Protein AF-A0A968XX42-F1 (afdb_monomer)

Secondary structure (DSSP, 8-state):
----HHHHHHHHHHHHHHHHTTSHHHHHHHHHHHHHHHHHHHHHHHHHHTTT-SSHHHHHHHHHHHHHHHHHHHHH-SS--HHHHHHHHHHHHHHHHHHHHHHHH--

Structure (mmCIF, N/CA/C/O backbone):
data_AF-A0A968XX42-F1
#
_entry.id   AF-A0A968XX42-F1
#
loop_
_atom_site.group_PDB
_atom_site.id
_atom_site.type_symbol
_atom_site.label_atom_id
_atom_site.label_alt_id
_atom_site.label_comp_id
_atom_site.label_asym_id
_atom_site.label_entity_id
_atom_site.label_seq_id
_atom_site.pdbx_PDB_ins_code
_atom_site.Cartn_x
_atom_site.Cartn_y
_atom_site.Cartn_z
_atom_site.occupancy
_atom_site.B_iso_or_equiv
_atom_site.auth_seq_id
_atom_site.auth_comp_id
_atom_site.auth_asym_id
_atom_site.auth_atom_id
_atom_site.pdbx_PDB_model_num
ATOM 1 N N . MET A 1 1 ? -32.745 -5.275 3.176 1.00 49.84 1 MET A N 1
ATOM 2 C CA . MET A 1 1 ? -31.559 -6.093 2.838 1.00 49.84 1 MET A CA 1
ATOM 3 C C . MET A 1 1 ? -31.507 -7.234 3.842 1.00 49.84 1 MET A C 1
ATOM 5 O O . MET A 1 1 ? -31.654 -6.958 5.022 1.00 49.84 1 MET A O 1
ATOM 9 N N . GLN A 1 2 ? -31.459 -8.491 3.394 1.00 60.97 2 GLN A N 1
ATOM 10 C CA . GLN A 1 2 ? -31.560 -9.657 4.280 1.00 60.97 2 GLN A CA 1
ATOM 11 C C . GLN A 1 2 ? -30.240 -9.882 5.029 1.00 60.97 2 GLN A C 1
ATOM 13 O O . GLN A 1 2 ? -29.195 -10.053 4.402 1.00 60.97 2 GLN A O 1
ATOM 18 N N . ASP A 1 3 ? -30.299 -9.913 6.361 1.00 63.50 3 ASP A N 1
ATOM 19 C CA . ASP A 1 3 ? -29.187 -10.333 7.216 1.00 63.50 3 ASP A CA 1
ATOM 20 C C . ASP A 1 3 ? -28.930 -11.828 7.015 1.00 63.50 3 ASP A C 1
ATOM 22 O O . ASP A 1 3 ? -29.513 -12.688 7.680 1.00 63.50 3 ASP A O 1
ATOM 26 N N . THR A 1 4 ? -28.054 -12.165 6.072 1.00 83.75 4 THR A N 1
ATOM 27 C CA . THR A 1 4 ? -27.592 -13.546 5.943 1.00 83.75 4 THR A CA 1
ATOM 28 C C . THR A 1 4 ? -26.693 -13.896 7.132 1.00 83.75 4 THR A C 1
ATOM 30 O O . THR A 1 4 ? -25.989 -13.045 7.686 1.00 83.75 4 THR A O 1
ATOM 33 N N . ARG A 1 5 ? -26.672 -15.175 7.535 1.00 79.50 5 ARG A N 1
ATOM 34 C CA . ARG A 1 5 ? -25.756 -15.673 8.581 1.00 79.50 5 ARG A CA 1
ATOM 35 C C . ARG A 1 5 ? -24.296 -15.298 8.292 1.00 79.50 5 ARG A C 1
ATOM 37 O O . ARG A 1 5 ? -23.558 -14.994 9.225 1.00 79.50 5 ARG A O 1
ATOM 44 N N . LEU A 1 6 ? -23.911 -15.262 7.014 1.00 79.88 6 LEU A N 1
ATOM 45 C CA . LEU A 1 6 ? -22.581 -14.849 6.573 1.00 79.88 6 LEU A CA 1
ATOM 46 C C . LEU A 1 6 ? -22.316 -13.368 6.880 1.00 79.88 6 LEU A C 1
ATOM 48 O O . LEU A 1 6 ? -21.265 -13.041 7.419 1.00 79.88 6 LEU A O 1
ATOM 52 N N . THR A 1 7 ? -23.286 -12.486 6.620 1.00 81.44 7 THR A N 1
ATOM 53 C CA . THR A 1 7 ? -23.191 -11.049 6.927 1.00 81.44 7 THR A CA 1
ATOM 54 C C . THR A 1 7 ? -23.035 -10.800 8.428 1.00 81.44 7 THR A C 1
ATOM 56 O O . THR A 1 7 ? -22.203 -9.988 8.822 1.00 81.44 7 THR A O 1
ATOM 59 N N . ARG A 1 8 ? -23.755 -11.540 9.286 1.00 79.56 8 ARG A N 1
ATOM 60 C CA . ARG A 1 8 ? -23.577 -11.450 10.750 1.00 79.56 8 ARG A CA 1
ATOM 61 C C . ARG A 1 8 ? -22.204 -11.936 11.214 1.00 79.56 8 ARG A C 1
ATOM 63 O O . ARG A 1 8 ? -21.612 -11.316 12.096 1.00 79.56 8 ARG A O 1
ATOM 70 N N . LEU A 1 9 ? -21.690 -13.023 10.635 1.00 81.50 9 LEU A N 1
ATOM 71 C CA . LEU A 1 9 ? -20.358 -13.537 10.966 1.00 81.50 9 LEU A CA 1
ATOM 72 C C . LEU A 1 9 ? -19.251 -12.582 10.501 1.00 81.50 9 LEU A C 1
ATOM 74 O O . LEU A 1 9 ? -18.361 -12.263 11.287 1.00 81.50 9 LEU A O 1
ATOM 78 N N . LEU A 1 10 ? -19.337 -12.080 9.266 1.00 80.12 10 LEU A N 1
ATOM 79 C CA . LEU A 1 10 ? -18.389 -11.115 8.701 1.00 80.12 10 LEU A CA 1
ATOM 80 C C . LEU A 1 10 ? -18.428 -9.774 9.442 1.00 80.12 10 LEU A C 1
ATOM 82 O O . LEU A 1 10 ? -17.374 -9.256 9.803 1.00 80.12 10 LEU A O 1
ATOM 86 N N . GLY A 1 11 ? -19.619 -9.248 9.743 1.00 77.25 11 GLY A N 1
ATOM 87 C CA . GLY A 1 11 ? -19.779 -8.024 10.533 1.00 77.25 11 GLY A CA 1
ATOM 88 C C . GLY A 1 11 ? -19.208 -8.174 11.944 1.00 77.25 11 GLY A C 1
ATOM 89 O O . GLY A 1 11 ? -18.379 -7.377 12.374 1.00 77.25 11 GLY A O 1
ATOM 90 N N . GLY A 1 12 ? -19.546 -9.268 12.634 1.00 78.62 12 GLY A N 1
ATOM 91 C CA . GLY A 1 12 ? -19.036 -9.543 13.979 1.00 78.62 12 GLY A CA 1
ATOM 92 C C . GLY A 1 12 ? -17.533 -9.852 14.042 1.00 78.62 12 GLY A C 1
ATOM 93 O O . GLY A 1 12 ? -16.922 -9.682 15.101 1.00 78.62 12 GLY A O 1
ATOM 94 N N . ALA A 1 13 ? -16.926 -10.324 12.950 1.00 78.19 13 ALA A N 1
ATOM 95 C CA . ALA A 1 13 ? -15.476 -10.468 12.824 1.00 78.19 13 ALA A CA 1
ATOM 96 C C . ALA A 1 13 ? -14.807 -9.106 12.596 1.00 78.19 13 ALA A C 1
ATOM 98 O O . ALA A 1 13 ? -13.837 -8.789 13.284 1.00 78.19 13 ALA A O 1
ATOM 99 N N . GLY A 1 14 ? -15.378 -8.283 11.709 1.00 78.62 14 GLY A N 1
ATOM 100 C CA . GLY A 1 14 ? -14.947 -6.908 11.465 1.00 78.62 14 GLY A CA 1
ATOM 101 C C . GLY A 1 14 ? -14.908 -6.096 12.754 1.00 78.62 14 GLY A C 1
ATOM 102 O O . GLY A 1 14 ? -13.841 -5.639 13.144 1.00 78.62 14 GLY A O 1
ATOM 103 N N . ASP A 1 15 ? -16.018 -6.040 13.492 1.00 78.19 15 ASP A N 1
ATOM 104 C CA . ASP A 1 15 ? -16.128 -5.273 14.741 1.00 78.19 15 ASP A CA 1
ATOM 105 C C . ASP A 1 15 ? -15.189 -5.751 15.853 1.00 78.19 15 ASP A C 1
ATOM 107 O O . ASP A 1 15 ? -14.805 -4.983 16.743 1.00 78.19 15 ASP A O 1
ATOM 111 N N . ARG A 1 16 ? -14.827 -7.038 15.851 1.00 79.81 16 ARG A N 1
ATOM 112 C CA . ARG A 1 16 ? -13.811 -7.574 16.765 1.00 79.81 16 ARG A CA 1
ATOM 113 C C . ARG A 1 16 ? -12.416 -7.130 16.355 1.00 79.81 16 ARG A C 1
ATOM 115 O O . ARG A 1 16 ? -11.642 -6.741 17.227 1.00 79.81 16 ARG A O 1
ATOM 122 N N . LEU A 1 17 ? -12.122 -7.130 15.056 1.00 80.38 17 LEU A N 1
ATOM 123 C CA . LEU A 1 17 ? -10.860 -6.633 14.521 1.00 80.38 17 LEU A CA 1
ATOM 124 C C . LEU A 1 17 ? -10.688 -5.144 14.844 1.00 80.38 17 LEU A C 1
ATOM 126 O O . LEU A 1 17 ? -9.661 -4.757 15.393 1.00 80.38 17 LEU A O 1
ATOM 130 N N . THR A 1 18 ? -11.712 -4.319 14.604 1.00 78.44 18 THR A N 1
ATOM 131 C CA . THR A 1 18 ? -11.661 -2.876 14.889 1.00 78.44 18 THR A CA 1
ATOM 132 C C . THR A 1 18 ? -11.471 -2.598 16.376 1.00 78.44 18 THR A C 1
ATOM 134 O O . THR A 1 18 ? -10.680 -1.732 16.741 1.00 78.44 18 THR A O 1
ATOM 137 N N . ARG A 1 19 ? -12.138 -3.360 17.255 1.00 81.19 19 ARG A N 1
ATOM 138 C CA . ARG A 1 19 ? -11.932 -3.246 18.707 1.00 81.19 19 ARG A CA 1
ATOM 139 C C . ARG A 1 19 ? -10.537 -3.689 19.133 1.00 81.19 19 ARG A C 1
ATOM 141 O O . ARG A 1 19 ? -9.926 -3.016 19.957 1.00 81.19 19 ARG A O 1
ATOM 148 N N . TRP A 1 20 ? -10.000 -4.764 18.564 1.00 81.50 20 TRP A N 1
ATOM 149 C CA . TRP A 1 20 ? -8.634 -5.216 18.855 1.00 81.50 20 TRP A CA 1
ATOM 150 C C . TRP A 1 20 ? -7.581 -4.192 18.400 1.00 81.50 20 TRP A C 1
ATOM 152 O O . TRP A 1 20 ? -6.599 -3.945 19.101 1.00 81.50 20 TRP A O 1
ATOM 162 N N . LEU A 1 21 ? -7.839 -3.526 17.273 1.00 79.38 21 LEU A N 1
ATOM 163 C CA . LEU A 1 21 ? -7.032 -2.433 16.728 1.00 79.38 21 LEU A CA 1
ATOM 164 C C . LEU A 1 21 ? -7.328 -1.058 17.350 1.00 79.38 21 LEU A C 1
ATOM 166 O O . LEU A 1 21 ? -6.730 -0.071 16.931 1.00 79.38 21 LEU A O 1
ATOM 170 N N . SER A 1 22 ? -8.195 -0.967 18.366 1.00 78.75 22 SER A N 1
ATOM 171 C CA . SER A 1 22 ? -8.390 0.288 19.110 1.00 78.75 22 SER A CA 1
ATOM 172 C C . SER A 1 22 ? -7.173 0.664 19.961 1.00 78.75 22 SER A C 1
ATOM 174 O O . SER A 1 22 ? -6.967 1.841 20.249 1.00 78.75 22 SER A O 1
ATOM 176 N N . ASN A 1 23 ? -6.341 -0.316 20.339 1.00 88.81 23 ASN A N 1
ATOM 177 C CA . ASN A 1 23 ? -5.107 -0.045 21.063 1.00 88.81 23 ASN A CA 1
ATOM 178 C C . ASN A 1 23 ? -4.117 0.690 20.134 1.00 88.81 23 ASN A C 1
ATOM 180 O O . ASN A 1 23 ? -3.738 0.126 19.100 1.00 88.81 23 ASN A O 1
ATOM 184 N N . PRO A 1 24 ? -3.658 1.903 20.501 1.00 87.31 24 PRO A N 1
ATOM 185 C CA . PRO A 1 24 ? -2.836 2.742 19.630 1.00 87.31 24 PRO A CA 1
ATOM 186 C C . PRO A 1 24 ? -1.530 2.060 19.211 1.00 87.31 24 PRO A C 1
ATOM 188 O O . PRO A 1 24 ? -1.121 2.192 18.060 1.00 87.31 24 PRO A O 1
ATOM 191 N N . TRP A 1 25 ? -0.922 1.261 20.093 1.00 91.88 25 TRP A N 1
ATOM 192 C CA . TRP A 1 25 ? 0.303 0.524 19.785 1.00 91.88 25 TRP A CA 1
ATOM 193 C C . TRP A 1 25 ? 0.068 -0.579 18.758 1.00 91.88 25 TRP A C 1
ATOM 195 O O . TRP A 1 25 ? 0.831 -0.700 17.807 1.00 91.88 25 TRP A O 1
ATOM 205 N N . ARG A 1 26 ? -1.025 -1.343 18.894 1.00 89.56 26 ARG A N 1
ATOM 206 C CA . ARG A 1 26 ? -1.375 -2.395 17.923 1.00 89.56 26 ARG A CA 1
ATOM 207 C C . ARG A 1 26 ? -1.702 -1.793 16.565 1.00 89.56 26 ARG A C 1
ATOM 209 O O . ARG A 1 26 ? -1.256 -2.311 15.546 1.00 89.56 26 ARG A O 1
ATOM 216 N N . LYS A 1 27 ? -2.446 -0.684 16.554 1.00 90.06 27 LYS A N 1
ATOM 217 C CA . LYS A 1 27 ? -2.752 0.051 15.328 1.00 90.06 27 LYS A CA 1
ATOM 218 C C . LYS A 1 27 ? -1.473 0.483 14.613 1.00 90.06 27 LYS A C 1
ATOM 220 O O . LYS A 1 27 ? -1.320 0.194 13.429 1.00 90.06 27 LYS A O 1
ATOM 225 N N . LEU A 1 28 ? -0.553 1.104 15.345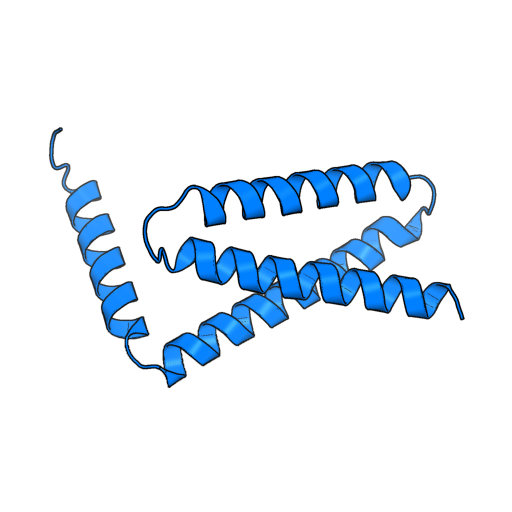 1.00 91.75 28 LEU A N 1
ATOM 226 C CA . LEU A 1 28 ? 0.723 1.565 14.811 1.00 91.75 28 LEU A CA 1
ATOM 227 C C . LEU A 1 28 ? 1.579 0.402 14.294 1.00 91.75 28 LEU A C 1
ATOM 229 O O . LEU A 1 28 ? 2.114 0.490 13.193 1.00 91.75 28 LEU A O 1
ATOM 233 N N . SER A 1 29 ? 1.640 -0.724 15.011 1.00 94.38 29 SER A N 1
ATOM 234 C CA . SER A 1 29 ? 2.341 -1.920 14.527 1.00 94.38 29 SER A CA 1
ATOM 235 C C . SER A 1 29 ? 1.787 -2.413 13.191 1.00 94.38 29 SER A C 1
ATOM 237 O O . SER A 1 29 ? 2.560 -2.692 12.281 1.00 94.38 29 SER A O 1
ATOM 239 N N . VAL A 1 30 ? 0.461 -2.492 13.036 1.00 94.12 30 VAL A N 1
ATOM 240 C CA . VAL A 1 30 ? -0.149 -2.967 11.782 1.00 94.12 30 VAL A CA 1
ATOM 241 C C . VAL A 1 30 ? 0.037 -1.952 10.647 1.00 94.12 30 VAL A C 1
ATOM 243 O O . VAL A 1 30 ? 0.280 -2.356 9.513 1.00 94.12 30 VAL A O 1
ATOM 246 N N . GLN A 1 31 ? 0.013 -0.647 10.933 1.00 94.81 31 GLN A N 1
ATOM 247 C CA . GLN A 1 31 ? 0.362 0.386 9.949 1.00 94.81 31 GLN A CA 1
ATOM 248 C C . GLN A 1 31 ? 1.820 0.265 9.485 1.00 94.81 31 GLN A C 1
ATOM 250 O O . GLN A 1 31 ? 2.073 0.318 8.283 1.00 94.81 31 GLN A O 1
ATOM 255 N N . ILE A 1 32 ? 2.766 0.050 10.409 1.00 96.44 32 ILE A N 1
ATOM 256 C CA . ILE A 1 32 ? 4.183 -0.172 10.082 1.00 96.44 32 ILE A CA 1
ATOM 257 C C . ILE A 1 32 ? 4.349 -1.444 9.255 1.00 96.44 32 ILE A C 1
ATOM 259 O O . ILE A 1 32 ? 5.029 -1.413 8.237 1.00 96.44 32 ILE A O 1
ATOM 263 N N . ILE A 1 33 ? 3.702 -2.546 9.644 1.00 96.38 33 ILE A N 1
ATOM 264 C CA . ILE A 1 33 ? 3.725 -3.791 8.865 1.00 96.38 33 ILE A CA 1
ATOM 265 C C . ILE A 1 33 ? 3.190 -3.543 7.453 1.00 96.38 33 ILE A C 1
ATOM 267 O O . ILE A 1 33 ? 3.789 -4.008 6.490 1.00 96.38 33 ILE A O 1
ATOM 271 N N . SER A 1 34 ? 2.103 -2.779 7.312 1.00 96.44 34 SER A N 1
ATOM 272 C CA . SER A 1 34 ? 1.549 -2.428 6.002 1.00 96.44 34 SER A CA 1
ATOM 273 C C . SER A 1 34 ? 2.531 -1.604 5.168 1.00 96.44 34 SER A C 1
ATOM 275 O O . SER A 1 34 ? 2.733 -1.887 3.990 1.00 96.44 34 SER A O 1
ATOM 277 N N . LEU A 1 35 ? 3.192 -0.623 5.787 1.00 97.75 35 LEU A N 1
ATOM 278 C CA . LEU A 1 35 ? 4.215 0.200 5.145 1.00 97.75 35 LEU A CA 1
ATOM 279 C C . LEU A 1 35 ? 5.410 -0.643 4.682 1.00 97.75 35 LEU A C 1
ATOM 281 O O . LEU A 1 35 ? 5.812 -0.549 3.525 1.00 97.75 35 LEU A O 1
ATOM 285 N N . LEU A 1 36 ? 5.946 -1.500 5.553 1.00 97.75 36 LEU A N 1
ATOM 286 C CA . LEU A 1 36 ? 7.061 -2.395 5.231 1.00 97.75 36 LEU A CA 1
ATOM 287 C C . LEU A 1 36 ? 6.670 -3.440 4.180 1.00 97.75 36 LEU A C 1
ATOM 289 O O . LEU A 1 36 ? 7.464 -3.754 3.299 1.00 97.75 36 LEU A O 1
ATOM 293 N N . GLY A 1 37 ? 5.435 -3.941 4.227 1.00 97.56 37 GLY A N 1
ATOM 294 C CA . GLY A 1 37 ? 4.886 -4.824 3.202 1.00 97.56 37 GLY A CA 1
ATOM 295 C C . GLY A 1 37 ? 4.813 -4.134 1.840 1.00 97.56 37 GLY A C 1
ATOM 296 O O . GLY A 1 37 ? 5.239 -4.703 0.840 1.00 97.56 37 GLY A O 1
ATOM 297 N N . GLY A 1 38 ? 4.358 -2.880 1.803 1.00 96.50 38 GLY A N 1
ATOM 298 C CA . GLY A 1 38 ? 4.382 -2.054 0.597 1.00 96.50 38 GLY A CA 1
ATOM 299 C C . GLY A 1 38 ? 5.792 -1.849 0.045 1.00 96.50 38 GLY A C 1
ATOM 300 O O . GLY A 1 38 ? 6.017 -2.017 -1.152 1.00 96.50 38 GLY A O 1
ATOM 301 N N . PHE A 1 39 ? 6.753 -1.556 0.924 1.00 96.62 39 PHE A N 1
ATOM 302 C CA . PHE A 1 39 ? 8.166 -1.434 0.564 1.00 96.62 39 PHE A CA 1
ATOM 303 C C . PHE A 1 39 ? 8.718 -2.726 -0.055 1.00 96.62 39 PHE A C 1
ATOM 305 O O . PHE A 1 39 ? 9.348 -2.691 -1.109 1.00 96.62 39 PHE A O 1
ATOM 312 N N . PHE A 1 40 ? 8.435 -3.874 0.562 1.00 96.25 40 PHE A N 1
ATOM 313 C CA . PHE A 1 40 ? 8.849 -5.182 0.057 1.00 96.25 40 PHE A CA 1
ATOM 314 C C . PHE A 1 40 ? 8.282 -5.469 -1.341 1.00 96.25 40 PHE A C 1
ATOM 316 O O . PHE A 1 40 ? 9.023 -5.884 -2.231 1.00 96.25 40 PHE A O 1
ATOM 323 N N . VAL A 1 41 ? 6.990 -5.195 -1.560 1.00 94.81 41 VAL A N 1
ATOM 324 C CA . VAL A 1 41 ? 6.362 -5.336 -2.884 1.00 94.81 41 VAL A CA 1
ATOM 325 C C . VAL A 1 41 ? 7.029 -4.412 -3.903 1.00 94.81 41 VAL A C 1
ATOM 327 O O . VAL A 1 41 ? 7.284 -4.844 -5.024 1.00 94.81 41 VAL A O 1
ATOM 330 N N . GLY A 1 42 ? 7.358 -3.174 -3.521 1.00 93.38 42 GLY A N 1
ATOM 331 C CA . GLY A 1 42 ? 8.083 -2.231 -4.377 1.00 93.38 42 GLY A CA 1
ATOM 332 C C . GLY A 1 42 ? 9.433 -2.781 -4.828 1.00 93.38 42 GLY A C 1
ATOM 333 O O . GLY A 1 42 ? 9.722 -2.787 -6.021 1.00 93.38 42 GLY A O 1
ATOM 334 N N . SER A 1 43 ? 10.204 -3.339 -3.894 1.00 92.31 43 SER A N 1
ATOM 335 C CA . SER A 1 43 ? 11.522 -3.918 -4.172 1.00 92.31 43 SER A CA 1
ATOM 336 C C . SER A 1 43 ? 11.435 -5.142 -5.086 1.00 92.31 43 SER A C 1
ATOM 338 O O . SER A 1 43 ? 12.155 -5.226 -6.080 1.00 92.31 43 SER A O 1
ATOM 340 N N . ALA A 1 44 ? 10.504 -6.061 -4.808 1.00 91.50 44 ALA A N 1
ATOM 341 C CA . ALA A 1 44 ? 10.276 -7.227 -5.658 1.00 91.50 44 ALA A CA 1
ATOM 342 C C . ALA A 1 44 ? 9.856 -6.815 -7.075 1.00 91.50 44 ALA A C 1
ATOM 344 O O . ALA A 1 44 ? 10.311 -7.388 -8.060 1.00 91.50 44 ALA A O 1
ATOM 345 N N . THR A 1 45 ? 9.015 -5.789 -7.179 1.00 89.38 45 THR A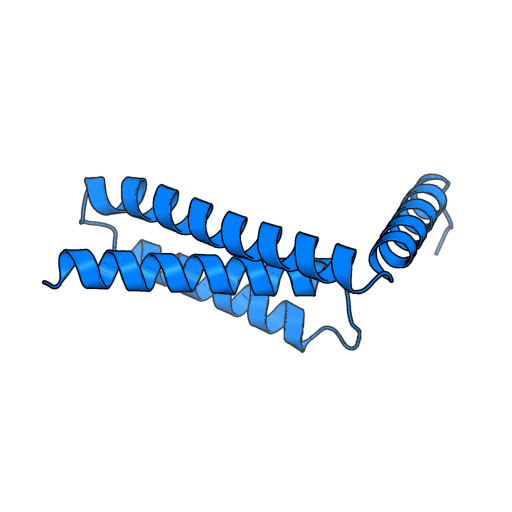 N 1
ATOM 346 C CA . THR A 1 45 ? 8.531 -5.297 -8.466 1.00 89.38 45 THR A CA 1
ATOM 347 C C . THR A 1 45 ? 9.648 -4.636 -9.266 1.00 89.38 45 THR A C 1
ATOM 349 O O . THR A 1 45 ? 9.807 -4.964 -10.435 1.00 89.38 45 THR A O 1
ATOM 352 N N . ALA A 1 46 ? 10.465 -3.792 -8.631 1.00 87.12 46 ALA A N 1
ATOM 353 C CA . ALA A 1 46 ? 11.632 -3.176 -9.259 1.00 87.12 46 ALA A CA 1
ATOM 354 C C . ALA A 1 46 ? 12.633 -4.222 -9.778 1.00 87.12 46 ALA A C 1
ATOM 356 O O . ALA A 1 46 ? 13.143 -4.081 -10.887 1.00 87.12 46 ALA A O 1
ATOM 357 N N . ALA A 1 47 ? 12.861 -5.305 -9.025 1.00 85.69 47 ALA A N 1
ATOM 358 C CA . ALA A 1 47 ? 13.714 -6.409 -9.465 1.00 85.69 47 ALA A CA 1
ATOM 359 C C . ALA A 1 47 ? 13.165 -7.119 -10.717 1.00 85.69 47 ALA A C 1
ATOM 361 O O . ALA A 1 47 ? 13.926 -7.466 -11.617 1.00 85.69 47 ALA A O 1
ATOM 362 N N . VAL A 1 48 ? 11.844 -7.314 -10.790 1.00 84.56 48 VAL A N 1
ATOM 363 C CA . VAL A 1 48 ? 11.179 -7.970 -11.928 1.00 84.56 48 VAL A CA 1
ATOM 364 C C . VAL A 1 48 ? 11.153 -7.061 -13.159 1.00 84.56 48 VAL A C 1
ATOM 366 O O . VAL A 1 48 ? 11.414 -7.514 -14.271 1.00 84.56 48 VAL A O 1
ATOM 369 N N . THR A 1 49 ? 10.839 -5.777 -12.986 1.00 80.81 49 THR A N 1
ATOM 370 C CA . THR A 1 49 ? 10.661 -4.836 -14.103 1.00 80.81 49 THR A CA 1
ATOM 371 C C . THR A 1 49 ? 12.000 -4.347 -14.648 1.00 80.81 49 THR A C 1
ATOM 373 O O . THR A 1 49 ? 12.165 -4.240 -15.863 1.00 80.81 49 THR A O 1
ATOM 376 N N . GLY A 1 50 ? 12.989 -4.151 -13.770 1.00 71.69 50 GLY A N 1
ATOM 377 C CA . GLY A 1 50 ? 14.339 -3.719 -14.135 1.00 71.69 50 GLY A CA 1
ATOM 378 C C . GLY A 1 50 ? 15.144 -4.754 -14.928 1.00 71.69 50 GLY A C 1
ATOM 379 O O . GLY A 1 50 ? 16.138 -4.398 -15.550 1.00 71.69 50 GLY A O 1
ATOM 380 N N . GLN A 1 51 ? 14.718 -6.023 -14.970 1.00 73.38 51 GLN A N 1
ATOM 381 C CA . GLN A 1 51 ? 15.445 -7.077 -15.687 1.00 73.38 51 GLN A CA 1
ATOM 382 C C . GLN A 1 51 ? 15.439 -6.884 -17.215 1.00 73.38 51 GLN A C 1
ATOM 384 O O . GLN A 1 51 ? 16.388 -7.292 -17.883 1.00 73.38 51 GLN A O 1
ATOM 389 N N . ALA A 1 52 ? 14.385 -6.281 -17.775 1.00 68.62 52 ALA A N 1
ATOM 390 C CA . ALA A 1 52 ? 14.232 -6.117 -19.223 1.00 68.62 52 ALA A CA 1
ATOM 391 C C . ALA A 1 52 ? 14.358 -4.663 -19.709 1.00 68.62 52 ALA A C 1
ATOM 393 O O . ALA A 1 52 ? 14.529 -4.478 -20.909 1.00 68.62 52 ALA A O 1
ATOM 394 N N . ALA A 1 53 ? 14.240 -3.656 -18.829 1.00 67.44 53 ALA A N 1
ATOM 395 C CA . ALA A 1 53 ? 14.348 -2.201 -19.082 1.00 67.44 53 ALA A CA 1
ATOM 396 C C . ALA A 1 53 ? 13.495 -1.602 -20.234 1.00 67.44 53 ALA A C 1
ATOM 398 O O . ALA A 1 53 ? 13.525 -0.401 -20.484 1.00 67.44 53 ALA A O 1
ATOM 399 N N . ILE A 1 54 ? 12.714 -2.413 -20.953 1.00 73.50 54 ILE A N 1
ATOM 400 C CA . ILE A 1 54 ? 11.919 -1.994 -22.120 1.00 73.50 54 ILE A CA 1
AT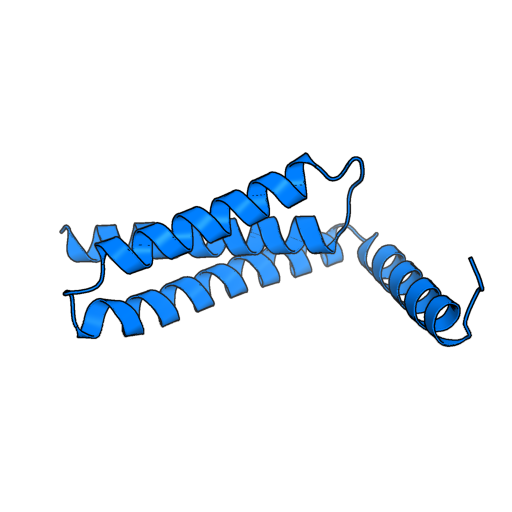OM 401 C C . ILE A 1 54 ? 10.529 -1.489 -21.704 1.00 73.50 54 ILE A C 1
ATOM 403 O O . ILE A 1 54 ? 9.921 -0.677 -22.398 1.00 73.50 54 ILE A O 1
ATOM 407 N N . TRP A 1 55 ? 10.010 -1.960 -20.567 1.00 79.88 55 TRP A N 1
ATOM 408 C CA . TRP A 1 55 ? 8.617 -1.745 -20.158 1.00 79.88 55 TRP A CA 1
ATOM 409 C C . TRP A 1 55 ? 8.433 -0.662 -19.089 1.00 79.88 55 TRP A C 1
ATOM 411 O O . TRP A 1 55 ? 7.314 -0.475 -18.605 1.00 79.88 55 TRP A O 1
ATOM 421 N N . ASP A 1 56 ? 9.489 0.075 -18.740 1.00 81.00 56 ASP A N 1
ATOM 422 C CA . ASP A 1 56 ? 9.501 0.992 -17.593 1.00 81.00 56 ASP A CA 1
ATOM 423 C C . ASP A 1 56 ? 8.392 2.051 -17.665 1.00 81.00 56 ASP A C 1
ATOM 425 O O . ASP A 1 56 ? 7.703 2.298 -16.675 1.00 81.00 56 ASP A O 1
ATOM 429 N N . THR A 1 57 ? 8.127 2.621 -18.847 1.00 85.88 57 THR A N 1
ATOM 430 C CA . THR A 1 57 ? 7.064 3.628 -19.018 1.00 85.88 57 THR A CA 1
ATOM 431 C C . THR A 1 57 ? 5.662 3.041 -18.841 1.00 85.88 57 THR A C 1
ATOM 433 O O . THR A 1 57 ? 4.817 3.640 -18.174 1.00 85.88 57 THR A O 1
ATOM 436 N N . THR A 1 58 ? 5.391 1.862 -19.411 1.00 88.81 58 THR A N 1
ATOM 437 C CA . THR A 1 58 ? 4.077 1.207 -19.301 1.00 88.81 58 THR A CA 1
ATOM 438 C C . THR A 1 58 ? 3.805 0.775 -17.863 1.00 88.81 58 THR A C 1
ATOM 440 O O . THR A 1 58 ? 2.721 1.013 -17.331 1.00 88.81 58 THR A O 1
ATOM 443 N N . VAL A 1 59 ? 4.809 0.188 -17.216 1.00 88.31 59 VAL A N 1
ATOM 444 C CA . VAL A 1 59 ? 4.749 -0.256 -15.823 1.00 88.31 59 VAL A CA 1
ATOM 445 C C . VAL A 1 59 ? 4.539 0.930 -14.877 1.00 88.31 59 VAL A C 1
ATOM 447 O O . VAL A 1 59 ? 3.664 0.873 -14.010 1.00 88.31 59 VAL A O 1
ATOM 450 N N . ALA A 1 60 ? 5.258 2.038 -15.083 1.00 88.88 60 ALA A N 1
ATOM 451 C CA . ALA A 1 60 ? 5.062 3.263 -14.310 1.00 88.88 60 ALA A CA 1
ATOM 452 C C . ALA A 1 60 ? 3.629 3.806 -14.446 1.00 88.88 60 ALA A C 1
ATOM 454 O O . ALA A 1 60 ? 3.020 4.194 -13.446 1.00 88.88 60 ALA A O 1
ATOM 455 N N . GLY A 1 61 ? 3.055 3.771 -15.655 1.00 92.69 61 GLY A N 1
ATOM 456 C CA . GLY A 1 61 ? 1.660 4.154 -15.893 1.00 92.69 61 GLY A CA 1
ATOM 457 C C . GLY A 1 61 ? 0.658 3.291 -15.116 1.00 92.69 61 GLY A C 1
ATOM 458 O O . GLY A 1 61 ? -0.286 3.817 -14.525 1.00 92.69 61 GLY A O 1
ATOM 459 N N . ILE A 1 62 ? 0.889 1.976 -15.048 1.00 91.81 62 ILE A N 1
ATOM 460 C CA . ILE A 1 62 ? 0.050 1.049 -14.272 1.00 91.81 62 ILE A CA 1
ATOM 461 C C . ILE A 1 62 ? 0.139 1.360 -12.773 1.00 91.81 62 ILE A C 1
ATOM 463 O O . ILE A 1 62 ? -0.892 1.444 -12.103 1.00 91.81 62 ILE A O 1
ATOM 467 N N . PHE A 1 63 ? 1.341 1.578 -12.231 1.00 92.56 63 PHE A N 1
ATOM 468 C CA . PHE A 1 63 ? 1.496 1.916 -10.812 1.00 92.56 63 PHE A CA 1
ATOM 469 C C . PHE A 1 63 ? 0.875 3.257 -10.456 1.00 92.56 63 PHE A C 1
ATOM 471 O O . PHE A 1 63 ? 0.250 3.366 -9.401 1.00 92.56 63 PHE A O 1
ATOM 478 N N . LEU A 1 64 ? 0.977 4.249 -11.342 1.00 94.94 64 LEU A N 1
ATOM 479 C CA . LEU A 1 64 ? 0.304 5.529 -11.166 1.00 94.94 64 LEU A CA 1
ATOM 480 C C . LEU A 1 64 ? -1.220 5.351 -11.121 1.00 94.94 64 LEU 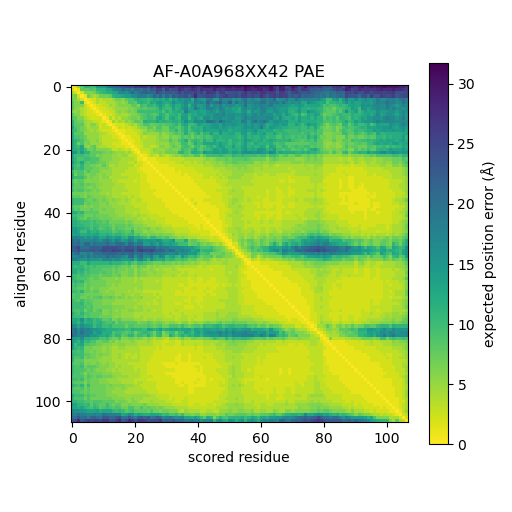A C 1
ATOM 482 O O . LEU A 1 64 ? -1.866 5.869 -10.212 1.00 94.94 64 LEU A O 1
ATOM 486 N N . ALA A 1 65 ? -1.792 4.566 -12.039 1.00 96.50 65 ALA A N 1
ATOM 487 C CA . ALA A 1 65 ? -3.226 4.284 -12.055 1.00 96.50 65 ALA A CA 1
ATOM 488 C C . ALA A 1 65 ? -3.692 3.562 -10.777 1.00 96.50 65 ALA A C 1
ATOM 490 O O . ALA A 1 65 ? -4.733 3.904 -10.216 1.00 96.50 65 ALA A O 1
ATOM 491 N N . ILE A 1 66 ? -2.909 2.600 -10.275 1.00 94.50 66 ILE A N 1
ATOM 492 C CA . ILE A 1 66 ? -3.193 1.912 -9.006 1.00 94.50 66 ILE A CA 1
ATOM 493 C C . ILE A 1 66 ? -3.104 2.889 -7.827 1.00 94.50 66 ILE A C 1
ATOM 495 O O . ILE A 1 66 ? -3.991 2.902 -6.972 1.00 94.50 66 ILE A O 1
ATOM 499 N N . ALA A 1 67 ? -2.062 3.721 -7.770 1.00 94.81 67 ALA A N 1
ATOM 500 C CA . ALA A 1 67 ? -1.895 4.711 -6.711 1.00 94.81 67 ALA A CA 1
ATOM 501 C C . ALA A 1 67 ? -3.067 5.703 -6.681 1.00 94.81 67 ALA A C 1
ATOM 503 O O . ALA A 1 67 ? -3.580 6.013 -5.601 1.00 94.81 67 ALA A O 1
ATOM 504 N N . GLU A 1 68 ? -3.532 6.131 -7.854 1.00 96.25 68 GLU A N 1
ATOM 505 C CA . GLU A 1 68 ? -4.659 7.048 -7.981 1.00 96.25 68 GLU A CA 1
ATOM 506 C C . GLU A 1 68 ? -5.997 6.385 -7.646 1.00 96.25 68 GLU A C 1
ATOM 508 O O . GLU A 1 68 ? -6.829 6.977 -6.961 1.00 96.25 68 GLU A O 1
ATOM 513 N N . LEU A 1 69 ? -6.179 5.112 -8.005 1.00 94.44 69 LEU A N 1
ATOM 514 C CA . LEU A 1 69 ? -7.333 4.331 -7.564 1.00 94.44 69 LEU A CA 1
ATOM 515 C C . LEU A 1 69 ? -7.388 4.237 -6.031 1.00 94.44 69 LEU A C 1
ATOM 517 O O . LEU A 1 69 ? -8.453 4.414 -5.437 1.00 94.44 69 LEU A O 1
ATOM 521 N N . ILE A 1 70 ? -6.244 4.003 -5.376 1.00 93.38 70 ILE A N 1
ATOM 522 C CA . ILE A 1 70 ? -6.154 3.976 -3.909 1.00 93.38 70 ILE A CA 1
ATOM 523 C C . ILE A 1 70 ? -6.467 5.360 -3.328 1.00 93.38 70 ILE A C 1
ATOM 525 O O . ILE A 1 70 ? -7.234 5.440 -2.370 1.00 93.38 70 ILE A O 1
ATOM 529 N N . ASN A 1 71 ? -5.925 6.445 -3.897 1.00 93.62 71 ASN A N 1
ATOM 530 C CA . ASN A 1 71 ? -6.260 7.815 -3.486 1.00 93.62 71 ASN A CA 1
ATOM 531 C C . ASN A 1 71 ? -7.768 8.047 -3.553 1.00 93.62 71 ASN A C 1
ATOM 533 O O . ASN A 1 71 ? -8.385 8.427 -2.559 1.00 93.62 71 ASN A O 1
ATOM 537 N N . TRP A 1 72 ? -8.370 7.765 -4.704 1.00 94.56 72 TRP A N 1
ATOM 538 C CA . TRP A 1 72 ? -9.794 7.954 -4.924 1.00 94.56 72 TRP A CA 1
ATOM 539 C C . TRP A 1 72 ? -10.643 7.173 -3.915 1.00 94.56 72 TRP A C 1
ATOM 541 O O . TRP A 1 72 ? -11.572 7.734 -3.334 1.00 94.56 72 TRP A O 1
ATOM 551 N N . LEU A 1 73 ? -10.298 5.911 -3.636 1.00 91.44 73 LEU A N 1
ATOM 552 C CA . LEU A 1 73 ? -10.979 5.091 -2.629 1.00 91.44 73 LEU A CA 1
ATOM 553 C C . LEU A 1 73 ? -10.851 5.674 -1.213 1.00 91.44 73 LEU A C 1
ATOM 555 O O . LEU A 1 73 ? -11.839 5.726 -0.477 1.00 91.44 73 LEU A O 1
ATOM 559 N N . VAL A 1 74 ? -9.654 6.137 -0.839 1.00 90.25 74 VAL A N 1
ATOM 560 C CA . VAL A 1 74 ? -9.383 6.740 0.475 1.00 90.25 74 VAL A CA 1
ATOM 561 C C . VAL A 1 74 ? -10.167 8.043 0.649 1.00 90.25 74 VAL A C 1
ATOM 563 O O . VAL A 1 74 ? -10.836 8.209 1.666 1.00 90.25 74 VAL A O 1
ATOM 566 N N . TYR A 1 75 ? -10.148 8.937 -0.344 1.00 88.19 75 TYR A N 1
ATOM 567 C CA . TYR A 1 75 ? -10.834 10.232 -0.273 1.00 88.19 75 TYR A CA 1
ATOM 568 C C . TYR A 1 75 ? -12.355 10.127 -0.423 1.00 88.19 75 TYR A C 1
ATOM 570 O O . TYR A 1 75 ? -13.090 10.939 0.138 1.00 88.19 75 TYR A O 1
ATOM 578 N N . ARG A 1 76 ? -12.858 9.121 -1.148 1.00 90.00 76 ARG A N 1
ATOM 579 C CA . ARG A 1 76 ? -14.301 8.875 -1.280 1.00 90.00 76 ARG A CA 1
ATOM 580 C C . ARG A 1 76 ? -14.918 8.327 0.008 1.00 90.00 76 ARG A C 1
ATOM 582 O O . ARG A 1 76 ? -16.118 8.505 0.238 1.00 90.00 76 ARG A O 1
ATOM 589 N N . SER A 1 77 ? -14.130 7.659 0.847 1.00 85.12 77 SER A N 1
ATOM 590 C CA . SER A 1 77 ? -14.613 7.124 2.116 1.00 85.12 77 SER A CA 1
ATOM 591 C C . SER A 1 77 ? -14.877 8.247 3.121 1.00 85.12 77 SER A C 1
ATOM 593 O O . SER A 1 77 ? -13.960 8.899 3.609 1.00 85.12 77 SER A O 1
ATOM 595 N N . ARG A 1 78 ? -16.145 8.432 3.507 1.00 75.25 78 ARG A N 1
ATOM 596 C CA . ARG A 1 78 ? -16.555 9.394 4.550 1.00 75.25 78 ARG A CA 1
ATOM 597 C C . ARG A 1 78 ? -16.235 8.933 5.984 1.00 75.25 78 ARG A C 1
ATOM 599 O O . ARG A 1 78 ? -16.617 9.604 6.937 1.00 75.25 78 ARG A O 1
ATOM 606 N N . GLY A 1 79 ? -15.551 7.798 6.154 1.00 74.50 79 GLY A N 1
ATOM 607 C CA . GLY A 1 79 ? -15.191 7.231 7.455 1.00 74.50 79 GLY A CA 1
ATOM 608 C C . GLY A 1 79 ? -13.805 6.583 7.473 1.00 74.50 79 GLY A C 1
ATOM 609 O O . GLY A 1 79 ? -13.242 6.240 6.431 1.00 74.50 79 GLY A O 1
ATOM 610 N N . ARG A 1 80 ? -13.258 6.395 8.682 1.00 68.75 80 ARG A N 1
ATOM 611 C CA . ARG A 1 80 ? -11.969 5.720 8.913 1.00 68.75 80 ARG A CA 1
ATOM 612 C C . ARG A 1 80 ? -12.130 4.204 8.785 1.00 68.75 80 ARG A C 1
ATOM 614 O O . ARG A 1 80 ? -12.311 3.505 9.778 1.00 68.75 80 ARG A O 1
ATOM 621 N N . VAL A 1 81 ? -12.077 3.699 7.556 1.00 84.94 81 VAL A N 1
ATOM 622 C CA . VAL A 1 81 ? -12.017 2.256 7.294 1.00 84.94 81 VAL A CA 1
ATOM 623 C C . VAL A 1 81 ? -10.569 1.807 7.453 1.00 84.94 81 VAL A C 1
ATOM 625 O O . VAL A 1 81 ? -9.702 2.240 6.696 1.00 84.94 81 VAL A O 1
ATOM 628 N N . LEU A 1 82 ? -10.307 0.924 8.420 1.00 84.06 82 LEU A N 1
ATOM 629 C CA . LEU A 1 82 ? -8.955 0.435 8.710 1.00 84.06 82 LEU A CA 1
ATOM 630 C C . LEU A 1 82 ? -8.268 -0.135 7.461 1.00 84.06 82 LEU A C 1
ATOM 632 O O . LEU A 1 82 ? -7.099 0.138 7.230 1.00 84.06 82 LEU A O 1
ATOM 636 N N . LEU A 1 83 ? -8.997 -0.888 6.633 1.00 86.88 83 LEU A N 1
ATOM 637 C CA . LEU A 1 83 ? -8.442 -1.466 5.410 1.00 86.88 83 LEU A CA 1
ATOM 638 C C . LEU A 1 83 ? -7.921 -0.387 4.446 1.00 86.88 83 LEU A C 1
ATOM 640 O O . LEU A 1 83 ? -6.823 -0.530 3.921 1.00 86.88 83 LEU A O 1
ATOM 644 N N . LEU A 1 84 ? -8.665 0.711 4.263 1.00 91.12 84 LEU A N 1
ATOM 645 C CA . LEU A 1 84 ? -8.239 1.830 3.413 1.00 91.12 84 LEU A CA 1
ATOM 646 C C . LEU A 1 84 ? -7.013 2.542 3.991 1.00 91.12 84 LEU A C 1
ATOM 648 O O . LEU A 1 84 ? -6.118 2.937 3.250 1.00 91.12 84 LEU A O 1
ATOM 652 N N . GLU A 1 85 ? -6.947 2.666 5.317 1.00 91.00 85 GLU A N 1
ATOM 653 C CA . GLU A 1 85 ? -5.782 3.214 6.009 1.00 91.00 85 GLU A CA 1
ATOM 654 C C . GLU A 1 85 ?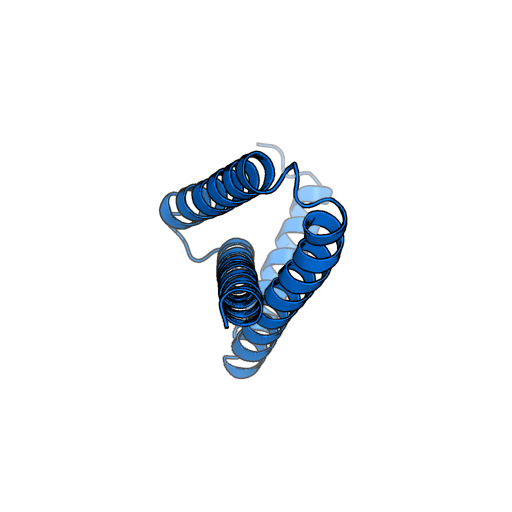 -4.542 2.339 5.767 1.00 91.00 85 GLU A C 1
ATOM 656 O O . GLU A 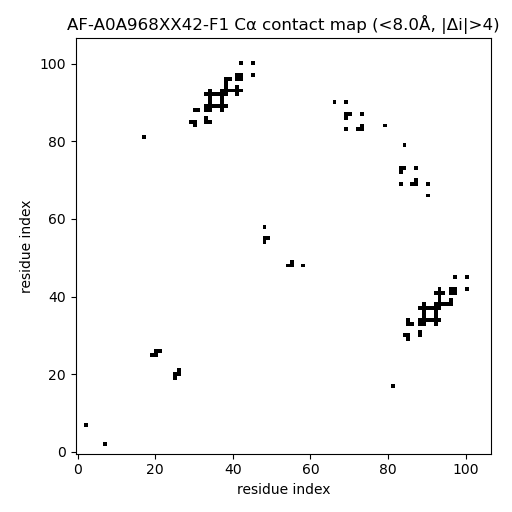1 85 ? -3.500 2.850 5.361 1.00 91.00 85 GLU A O 1
ATOM 661 N N . LEU A 1 86 ? -4.665 1.016 5.913 1.00 93.31 86 LEU A N 1
ATOM 662 C CA . LEU A 1 86 ? -3.581 0.069 5.635 1.00 93.31 86 LEU A CA 1
ATOM 663 C C . LEU A 1 86 ? -3.142 0.108 4.168 1.00 93.31 86 LEU A C 1
ATOM 665 O O . LEU A 1 86 ? -1.942 0.196 3.911 1.00 93.31 86 LEU A O 1
ATOM 669 N N . MET A 1 87 ? -4.084 0.121 3.220 1.00 94.12 87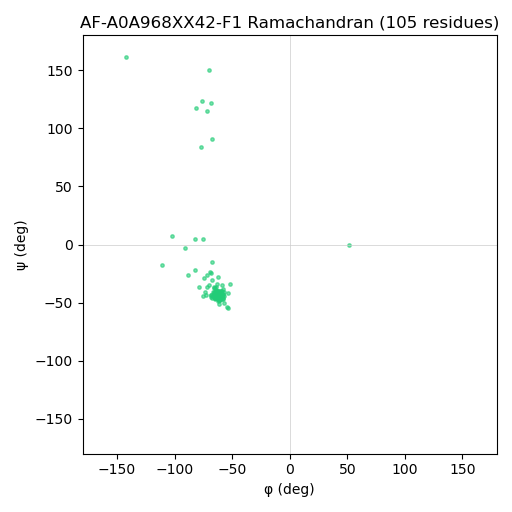 MET A N 1
ATOM 670 C CA . MET A 1 87 ? -3.782 0.274 1.791 1.00 94.12 87 MET A CA 1
ATOM 671 C C . MET A 1 87 ? -3.022 1.572 1.506 1.00 94.12 87 MET A C 1
ATOM 673 O O . MET A 1 87 ? -2.097 1.576 0.697 1.00 94.12 87 MET A O 1
ATOM 677 N N . ASN A 1 88 ? -3.361 2.664 2.195 1.00 94.81 88 ASN A N 1
ATOM 678 C CA . ASN A 1 88 ? -2.650 3.928 2.051 1.00 94.81 88 ASN A CA 1
ATOM 679 C C . ASN A 1 88 ? -1.204 3.840 2.570 1.00 94.81 88 ASN A C 1
ATOM 681 O O . ASN A 1 88 ? -0.290 4.279 1.877 1.00 94.81 88 ASN A O 1
ATOM 685 N N . TYR A 1 89 ? -0.974 3.226 3.737 1.00 96.25 89 TYR A N 1
ATOM 686 C CA . TYR A 1 89 ? 0.383 2.995 4.258 1.00 96.25 89 TYR A CA 1
ATOM 687 C C . TYR A 1 89 ? 1.210 2.072 3.354 1.00 96.25 89 TYR A C 1
ATOM 689 O O . TYR A 1 89 ? 2.379 2.362 3.102 1.00 96.25 89 TYR A O 1
ATOM 697 N N . ALA A 1 90 ? 0.605 1.012 2.812 1.00 96.69 90 ALA A N 1
ATOM 698 C CA . ALA A 1 90 ? 1.267 0.127 1.856 1.00 96.69 90 ALA A CA 1
ATOM 699 C C . ALA A 1 90 ? 1.643 0.870 0.569 1.00 96.69 90 ALA A C 1
ATOM 701 O O . ALA A 1 90 ? 2.777 0.775 0.108 1.00 96.69 90 ALA A O 1
ATOM 702 N N . LYS A 1 91 ? 0.733 1.687 0.027 1.00 96.50 91 LYS A N 1
ATOM 703 C CA . LYS A 1 91 ? 1.017 2.547 -1.128 1.00 96.50 91 LYS A CA 1
ATOM 704 C C . LYS A 1 91 ? 2.191 3.495 -0.856 1.00 96.50 91 LYS A C 1
ATOM 706 O O . LYS A 1 91 ? 3.058 3.634 -1.711 1.00 96.50 91 LYS A O 1
ATOM 711 N N . ILE A 1 92 ? 2.247 4.123 0.323 1.00 96.75 92 ILE A N 1
ATOM 712 C CA . ILE A 1 92 ? 3.364 5.006 0.704 1.00 96.75 92 ILE A CA 1
ATOM 713 C C . ILE A 1 92 ? 4.688 4.231 0.715 1.00 96.75 92 ILE A C 1
ATOM 715 O O . ILE A 1 92 ? 5.658 4.688 0.117 1.00 96.75 92 ILE A O 1
ATOM 719 N N . GLY A 1 93 ? 4.723 3.050 1.342 1.00 96.88 93 GLY A N 1
ATOM 720 C CA . GLY A 1 93 ? 5.918 2.202 1.362 1.00 96.88 93 GLY A CA 1
ATOM 721 C C . GLY A 1 93 ? 6.367 1.765 -0.035 1.00 96.88 93 GLY A C 1
ATOM 722 O O . GLY A 1 93 ? 7.557 1.810 -0.341 1.00 96.88 93 GLY A O 1
ATOM 723 N N . PHE A 1 94 ? 5.413 1.413 -0.898 1.00 96.44 94 PHE A N 1
ATOM 724 C CA . PHE A 1 94 ? 5.662 1.034 -2.289 1.00 96.44 94 PHE A CA 1
ATOM 725 C C . PHE A 1 94 ? 6.294 2.177 -3.092 1.00 96.44 94 PHE A C 1
ATOM 727 O O . PHE A 1 94 ? 7.354 1.997 -3.689 1.00 96.44 94 PHE A O 1
ATOM 734 N N . ILE A 1 95 ? 5.692 3.372 -3.053 1.00 95.31 95 ILE A N 1
ATOM 735 C CA . ILE A 1 95 ? 6.205 4.556 -3.759 1.00 95.31 95 ILE A CA 1
ATOM 736 C C . ILE A 1 95 ? 7.597 4.928 -3.238 1.00 95.31 95 ILE A C 1
ATOM 738 O O . ILE A 1 95 ? 8.499 5.185 -4.031 1.00 95.31 95 ILE A O 1
ATOM 742 N N . TYR A 1 96 ? 7.793 4.917 -1.916 1.00 95.69 96 TYR A N 1
ATOM 743 C CA . TYR A 1 96 ? 9.088 5.222 -1.308 1.00 95.69 96 TYR A CA 1
ATOM 744 C C . TYR A 1 96 ? 10.193 4.275 -1.793 1.00 95.69 96 TYR A C 1
ATOM 746 O O . TYR A 1 96 ? 11.282 4.728 -2.141 1.00 95.69 96 TYR A O 1
ATOM 754 N N . CYS A 1 97 ? 9.905 2.974 -1.871 1.00 94.75 97 CYS A N 1
ATOM 755 C CA . CYS A 1 97 ? 10.853 1.995 -2.391 1.00 94.75 97 CYS A CA 1
ATOM 756 C C . CYS A 1 97 ? 11.226 2.273 -3.853 1.00 94.75 97 CYS A C 1
ATOM 758 O O . CYS A 1 97 ? 12.411 2.329 -4.169 1.00 94.75 97 CYS A O 1
ATOM 760 N N . LEU A 1 98 ? 10.240 2.519 -4.724 1.00 90.94 98 LEU A N 1
ATOM 761 C CA . LEU A 1 98 ? 10.500 2.820 -6.136 1.00 90.94 98 LEU A CA 1
ATOM 762 C C . LEU A 1 98 ? 11.375 4.068 -6.315 1.00 90.94 98 LEU A C 1
ATOM 764 O O . LEU A 1 98 ? 12.282 4.062 -7.142 1.00 90.94 98 LEU A O 1
ATOM 768 N N . PHE A 1 99 ? 11.149 5.113 -5.514 1.00 91.25 99 PHE A N 1
ATOM 769 C CA . PHE A 1 99 ? 12.010 6.299 -5.516 1.00 91.25 99 PHE A CA 1
ATOM 770 C C . PHE A 1 99 ? 13.451 5.977 -5.111 1.00 91.25 99 PHE A C 1
ATOM 772 O O . PHE A 1 99 ? 14.383 6.485 -5.729 1.00 91.25 99 PHE A O 1
ATOM 779 N N . LEU A 1 100 ? 13.649 5.131 -4.095 1.00 92.88 100 LEU A N 1
ATOM 780 C CA . LEU A 1 100 ? 14.992 4.713 -3.693 1.00 92.88 100 LEU A CA 1
ATOM 781 C C . LEU A 1 100 ? 15.686 3.877 -4.771 1.00 92.88 100 LEU A C 1
ATOM 783 O O . LEU A 1 100 ? 16.866 4.097 -5.019 1.00 92.88 100 LEU A O 1
ATOM 787 N N . GLU A 1 101 ? 14.985 2.946 -5.419 1.00 89.56 101 GLU A N 1
ATOM 788 C CA . GLU A 1 101 ? 15.558 2.158 -6.519 1.00 89.56 101 GLU A CA 1
ATOM 789 C C . GLU A 1 101 ? 15.926 3.043 -7.719 1.00 89.56 101 GLU A C 1
ATOM 791 O O . GLU A 1 101 ? 17.011 2.902 -8.279 1.00 89.56 101 GLU A O 1
ATOM 796 N N . ALA A 1 102 ? 15.090 4.028 -8.056 1.0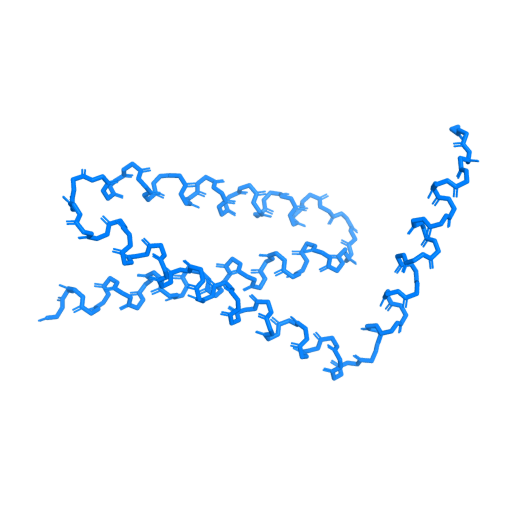0 86.12 102 ALA A N 1
ATOM 797 C CA . ALA A 1 102 ? 15.404 5.001 -9.099 1.00 86.12 102 ALA A CA 1
ATOM 798 C C . ALA A 1 102 ? 16.646 5.846 -8.759 1.00 86.12 102 ALA A C 1
ATOM 800 O O . ALA A 1 102 ? 17.483 6.084 -9.627 1.00 86.12 102 ALA A O 1
ATOM 801 N N . LEU A 1 103 ? 16.804 6.264 -7.495 1.00 87.50 103 LEU A N 1
ATOM 802 C CA . LEU A 1 103 ? 17.999 6.986 -7.044 1.00 87.50 103 LEU A CA 1
ATOM 803 C C . LEU A 1 103 ? 19.266 6.132 -7.138 1.00 87.50 103 LEU A C 1
ATOM 805 O O . LEU A 1 103 ? 20.298 6.651 -7.548 1.00 87.50 103 LEU A O 1
ATOM 809 N N . LYS A 1 104 ? 19.194 4.837 -6.798 1.00 84.44 104 LYS A N 1
ATOM 810 C CA . LYS A 1 104 ? 20.338 3.914 -6.921 1.00 84.44 104 LYS A CA 1
ATOM 811 C C . LYS A 1 104 ? 20.801 3.740 -8.368 1.00 84.44 104 LYS A C 1
ATOM 813 O O . LYS A 1 104 ? 21.981 3.522 -8.595 1.00 84.44 104 LYS A O 1
ATOM 818 N N . LEU A 1 105 ? 19.875 3.786 -9.326 1.00 77.06 105 LEU A N 1
ATOM 819 C CA . LEU A 1 105 ? 20.174 3.648 -10.755 1.00 77.06 105 LEU A CA 1
ATOM 820 C C . LEU A 1 105 ? 20.649 4.962 -11.398 1.00 77.06 105 LEU A C 1
ATOM 822 O O . LEU A 1 105 ? 21.267 4.931 -12.457 1.00 77.06 105 LEU A O 1
ATOM 826 N N . GLY A 1 106 ? 20.332 6.106 -10.786 1.00 66.69 106 GLY A N 1
ATOM 827 C CA . GLY A 1 106 ? 20.688 7.438 -11.282 1.00 66.69 106 GLY A CA 1
ATOM 828 C C . GLY A 1 106 ? 22.020 8.002 -10.770 1.00 66.69 1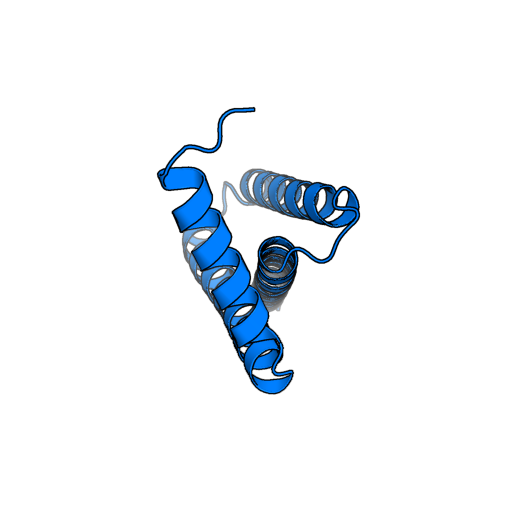06 GLY A C 1
ATOM 829 O O . GLY A 1 106 ? 22.371 9.110 -11.176 1.00 66.69 106 GLY A O 1
ATOM 830 N N . SER A 1 107 ? 22.730 7.294 -9.881 1.00 49.97 107 SER A N 1
ATOM 831 C CA . SER A 1 107 ? 24.067 7.646 -9.362 1.00 49.97 107 SER A CA 1
ATOM 832 C C . SER A 1 107 ? 25.167 6.823 -10.016 1.00 49.97 107 SER A C 1
ATOM 834 O O . SER A 1 107 ? 26.213 7.412 -10.359 1.00 49.97 107 SER A O 1
#

Mean predicted aligned error: 6.86 Å

Sequence (107 aa):
MQDTRLTRLLGGAGDRLTRWLSNPWRKLSVQIISLLGGFFVGSATAAVTGQAAIWDTTVAGIFLAIAELINWLVYRSRGRVLLLELMNYAKIGFIYCLFLEALKLGS

Radius of gyration: 17.58 Å; Cα contacts (8 Å, |Δi|>4): 68; chains: 1; bounding box: 56×26×43 Å

Solvent-accessible surface area (backbone atoms only — not comparable to full-atom values): 5829 Å² total; per-residue (Å²): 134,85,85,43,75,64,54,54,51,52,50,59,48,49,57,49,50,54,56,63,44,61,44,67,67,56,35,50,51,52,38,49,50,26,19,53,50,18,24,51,53,22,50,57,46,49,59,64,56,60,72,70,67,78,53,58,70,65,53,50,52,51,52,50,52,52,54,47,52,50,49,52,55,49,71,68,44,94,60,94,50,66,68,53,53,33,52,50,33,16,50,52,22,21,54,53,33,46,53,52,54,51,51,67,74,73,111

Foldseek 3Di:
DDDDPVNVVVVVVQVVVVVVCVPPVNVVVLLVVLLVLLLVVLVVVCVVCVVVVPCVVVVVVVLVVVLVVLVCVLVVDPDPDSVSSSVNSSNNSNVVNNVVSVVVVVD

pLDDT: mean 86.42, std 9.94, range [49.84, 97.75]